Protein AF-A0A835B8D5-F1 (afdb_monomer)

Secondary structure (DSSP, 8-state):
-HHHHHHHHHHHHHHHHTT-EEEEPPPBPS---HHHHHHHHHHHH-TTEEEEEETTEEEEEEEEPP---

Organism: NCBI:txid1010633

Mean predicted aligned error: 11.35 Å

Foldseek 3Di:
DVVVVVVVVVVVVVVQVVQWDKDKDDADADDADQVVLQVCLCVVVHPQWHWDQDPRHIMIMHIDGRPPD

pLDDT: mean 76.4, std 14.07, range [43.25, 91.25]

Radius of gyration: 16.9 Å; Cα contacts (8 Å, |Δi|>4): 99; chains: 1; bounding box: 31×34×48 Å

Nearest PDB structures (foldseek):
  2cve-assembly1_A  TM=4.158E-01  e=9.271E-01  Thermus thermophilus HB8
  2plg-assembly1_B  TM=4.253E-01  e=1.791E+00  Synechococcus elongatus
  2plg-assembly1_A  TM=4.304E-01  e=2.043E+00  Synechococcus elongatus
  7lu8-assembly1_A  TM=4.144E-01  e=2.043E+00  Homo sapiens

Solvent-accessible surface area (backbone atoms only — not comparable t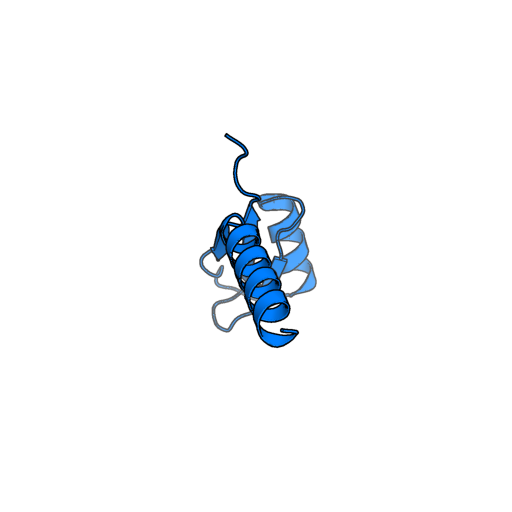o full-atom values): 3869 Å² total; per-residue (Å²): 118,71,69,60,55,52,51,52,51,52,52,50,52,52,59,63,54,71,38,50,53,66,47,74,50,80,46,46,76,59,92,58,48,52,72,60,30,22,53,48,26,26,70,74,76,30,92,72,30,42,27,44,67,51,99,54,9,33,27,34,36,34,56,45,72,51,80,86,125

Sequence (69 aa):
MRTSFTLLIVVALVVQYSGTYCRVLPPSPGACNPTSCFTNCHNSIGVGAIGECVAGGCQCTYCTPPKSK

Structure (mmCIF, N/CA/C/O backbone):
data_AF-A0A835B8D5-F1
#
_entry.id   AF-A0A835B8D5-F1
#
loop_
_atom_site.group_PDB
_atom_site.id
_atom_site.type_symbol
_atom_site.label_atom_id
_atom_site.label_alt_id
_atom_site.label_comp_id
_atom_site.label_asym_id
_atom_site.label_entity_id
_atom_site.label_seq_id
_atom_site.pdbx_PDB_ins_code
_atom_site.Cartn_x
_atom_site.Cartn_y
_atom_site.Cartn_z
_atom_site.occupancy
_atom_site.B_iso_or_equiv
_atom_site.auth_seq_id
_atom_site.auth_comp_id
_atom_site.auth_asym_id
_atom_site.auth_atom_id
_atom_site.pdbx_PDB_model_num
ATOM 1 N N . MET A 1 1 ? -12.110 -24.395 32.242 1.00 53.41 1 MET A N 1
ATOM 2 C CA . MET A 1 1 ? -12.325 -22.964 32.577 1.00 53.41 1 MET A CA 1
ATOM 3 C C . MET A 1 1 ? -11.433 -22.016 31.771 1.00 53.41 1 MET A C 1
ATOM 5 O O . MET A 1 1 ? -11.945 -21.009 31.318 1.00 53.41 1 MET A O 1
ATOM 9 N N . ARG A 1 2 ? -10.146 -22.322 31.522 1.00 57.62 2 ARG A N 1
ATOM 10 C CA . ARG A 1 2 ? -9.236 -21.450 30.741 1.00 57.62 2 ARG A CA 1
ATOM 11 C C . ARG A 1 2 ? -9.620 -21.270 29.263 1.00 57.62 2 ARG A C 1
ATOM 13 O O . ARG A 1 2 ? -9.571 -20.154 28.771 1.00 57.62 2 ARG A O 1
ATOM 20 N N . THR A 1 3 ? -10.078 -22.329 28.596 1.00 56.66 3 THR A N 1
ATOM 21 C CA . THR A 1 3 ? -10.467 -22.322 27.171 1.00 56.66 3 THR A CA 1
ATOM 22 C C . THR A 1 3 ? -11.648 -21.403 26.853 1.00 56.66 3 THR A C 1
ATOM 24 O O . THR A 1 3 ? -11.684 -20.815 25.778 1.00 56.66 3 THR A O 1
ATOM 27 N N . SER A 1 4 ? -12.580 -21.229 27.797 1.00 63.41 4 SER A N 1
ATOM 28 C CA . SER A 1 4 ? -13.742 -20.343 27.629 1.00 63.41 4 SER A CA 1
ATOM 29 C C . SER A 1 4 ? -13.329 -18.867 27.575 1.00 63.41 4 SER A C 1
ATOM 31 O O . SER A 1 4 ? -13.766 -18.125 26.702 1.00 63.41 4 SER A O 1
ATOM 33 N N . PHE A 1 5 ? -12.397 -18.452 28.440 1.00 66.88 5 PHE A N 1
ATOM 34 C CA . PHE A 1 5 ? -11.858 -17.088 28.430 1.00 66.88 5 PHE A CA 1
ATOM 35 C C . PHE A 1 5 ? -11.044 -16.793 27.168 1.00 66.88 5 PHE A C 1
ATOM 37 O O . PHE A 1 5 ? -11.156 -15.703 26.617 1.00 66.88 5 PHE A O 1
ATOM 44 N N . THR A 1 6 ? -10.262 -17.760 26.675 1.00 71.38 6 THR A N 1
ATOM 45 C CA . THR A 1 6 ? -9.501 -17.590 25.426 1.00 71.38 6 THR A CA 1
ATOM 46 C C . THR A 1 6 ? -10.432 -17.398 24.231 1.00 71.38 6 THR A C 1
ATOM 48 O O . THR A 1 6 ? -10.208 -16.501 23.426 1.00 71.38 6 THR A O 1
ATOM 51 N N . LEU A 1 7 ? -11.515 -18.179 24.150 1.00 66.44 7 LEU A N 1
ATOM 52 C CA . LEU A 1 7 ? -12.552 -18.026 23.126 1.00 66.44 7 LEU A CA 1
ATOM 53 C C . LEU A 1 7 ? -13.226 -16.650 23.187 1.00 66.44 7 LEU A C 1
ATOM 55 O O . LEU A 1 7 ? -13.376 -16.011 22.151 1.00 66.44 7 LEU A O 1
ATOM 59 N N . LEU A 1 8 ? -13.569 -16.158 24.380 1.00 71.06 8 LEU A N 1
ATOM 60 C CA . LEU A 1 8 ? -14.160 -14.825 24.549 1.00 71.06 8 LEU A CA 1
ATOM 61 C C . LEU A 1 8 ? -13.213 -13.701 24.108 1.00 71.06 8 LEU A C 1
ATOM 63 O O . LEU A 1 8 ? -13.660 -12.749 23.473 1.00 71.06 8 LEU A O 1
ATOM 67 N N . ILE A 1 9 ? -11.911 -13.822 24.385 1.00 71.56 9 ILE A N 1
ATOM 68 C CA . ILE A 1 9 ? -10.904 -12.846 23.939 1.00 71.56 9 ILE A CA 1
ATOM 69 C C . ILE A 1 9 ? -10.755 -12.878 22.415 1.00 71.56 9 ILE A C 1
ATOM 71 O O . ILE A 1 9 ? -10.717 -11.823 21.789 1.00 71.56 9 ILE A O 1
ATOM 75 N N . VAL A 1 10 ? -10.715 -14.065 21.803 1.00 70.69 10 VAL A N 1
ATOM 76 C CA . VAL A 1 10 ? -10.631 -14.203 20.339 1.00 70.69 10 VAL A CA 1
ATOM 77 C C . VAL A 1 10 ? -11.881 -13.636 19.667 1.00 70.69 10 VAL A C 1
ATOM 79 O O . VAL A 1 10 ? -11.762 -12.874 18.713 1.00 70.69 10 VAL A O 1
ATOM 82 N N . VAL A 1 11 ? -13.076 -13.927 20.187 1.00 66.38 11 VAL A N 1
ATOM 83 C CA . VAL A 1 11 ? -14.333 -13.367 19.664 1.00 66.38 11 VAL A CA 1
ATOM 84 C C . VAL A 1 11 ? -14.365 -11.846 19.827 1.00 66.38 11 VAL A C 1
ATOM 86 O O . VAL A 1 11 ? -14.725 -11.150 18.883 1.00 66.38 11 VAL A O 1
ATOM 89 N N . ALA A 1 12 ? -13.927 -11.309 20.970 1.00 61.59 12 ALA A N 1
ATOM 90 C CA . ALA A 1 12 ? -13.825 -9.867 21.176 1.00 61.59 12 ALA A CA 1
ATOM 91 C C . ALA A 1 12 ? -12.813 -9.213 20.219 1.00 61.59 12 ALA A C 1
ATOM 93 O O . ALA A 1 12 ? -13.121 -8.178 19.637 1.00 61.59 12 ALA A 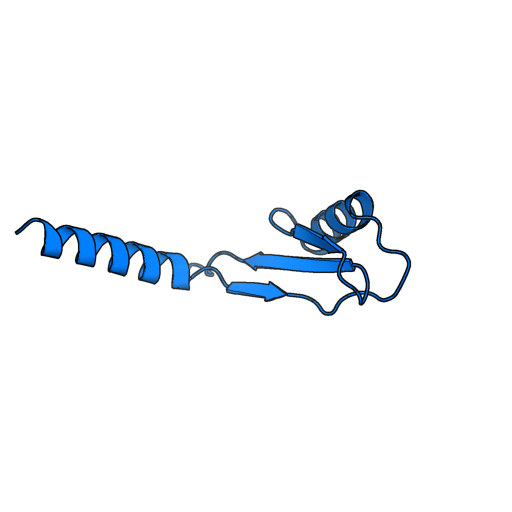O 1
ATOM 94 N N . LEU A 1 13 ? -11.647 -9.828 19.996 1.00 61.16 13 LEU A N 1
ATOM 95 C CA . LEU A 1 13 ? -10.650 -9.358 19.028 1.00 61.16 13 LEU A CA 1
ATOM 96 C C . LEU A 1 13 ? -11.210 -9.345 17.602 1.00 61.16 13 LEU A C 1
ATOM 98 O O . LEU A 1 13 ? -11.045 -8.351 16.904 1.00 61.16 13 LEU A O 1
ATOM 102 N N . VAL A 1 14 ? -11.918 -10.400 17.188 1.00 61.25 14 VAL A N 1
ATOM 103 C CA . VAL A 1 14 ? -12.545 -10.489 15.859 1.00 61.25 14 VAL A CA 1
ATOM 104 C C . VAL A 1 14 ? -13.672 -9.459 15.702 1.00 61.25 14 VAL A C 1
ATOM 106 O O . VAL A 1 14 ? -13.746 -8.787 14.674 1.00 61.25 14 VAL A O 1
ATOM 109 N N . VAL A 1 15 ? -14.5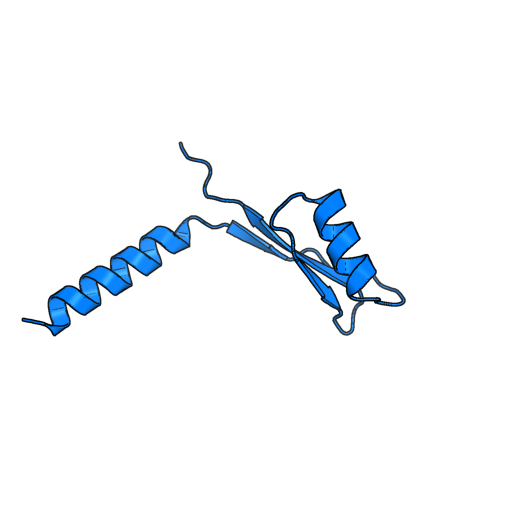10 -9.263 16.726 1.00 56.16 15 VAL A N 1
ATOM 110 C CA . VAL A 1 15 ? -15.572 -8.237 16.737 1.00 56.16 15 VAL A CA 1
ATOM 111 C C . VAL A 1 15 ? -14.993 -6.818 16.665 1.00 56.16 15 VAL A C 1
ATOM 113 O O . VAL A 1 15 ? -15.503 -5.996 15.908 1.00 56.16 15 VAL A O 1
ATOM 116 N N . GLN A 1 16 ? -13.908 -6.527 17.386 1.00 52.75 16 GLN A N 1
ATOM 117 C CA . GLN A 1 16 ? -13.230 -5.221 17.346 1.00 52.75 16 GLN A CA 1
ATOM 118 C C . GLN A 1 16 ? -12.530 -4.984 15.992 1.00 52.75 16 GLN A C 1
ATOM 120 O O . GLN A 1 16 ? -12.566 -3.873 15.466 1.00 52.75 16 GLN A O 1
ATOM 125 N N . TYR A 1 17 ? -11.962 -6.029 15.379 1.00 53.72 17 TYR A N 1
ATOM 126 C CA . TYR A 1 17 ? -11.341 -5.957 14.046 1.00 53.72 17 TYR A CA 1
ATOM 127 C C . TYR A 1 17 ? -12.343 -5.836 12.893 1.00 53.72 17 TYR A C 1
ATOM 129 O O . TYR A 1 17 ? -11.980 -5.413 11.796 1.00 53.72 17 TYR A O 1
ATOM 137 N N . SER A 1 18 ? -13.611 -6.174 13.131 1.00 52.22 18 SER A N 1
ATOM 138 C CA . SER A 1 18 ? -14.666 -6.109 12.113 1.00 52.22 18 SER A CA 1
ATOM 139 C C . SER A 1 18 ? -15.041 -4.668 11.735 1.00 52.22 18 SER A C 1
ATOM 141 O O . SER A 1 18 ? -15.763 -4.452 10.765 1.00 52.22 18 SER A O 1
ATOM 143 N N . GLY A 1 19 ? -14.554 -3.673 12.486 1.00 54.44 19 GLY A N 1
ATOM 144 C CA . GLY A 1 19 ? -14.783 -2.257 12.208 1.00 54.44 19 GLY A CA 1
ATOM 145 C C . GLY A 1 19 ? -13.807 -1.630 11.209 1.00 54.44 19 GLY A C 1
ATOM 146 O O . GLY A 1 19 ? -14.130 -0.612 10.598 1.00 54.44 19 GLY A O 1
ATOM 147 N N . THR A 1 20 ? -12.615 -2.199 11.022 1.00 61.50 20 THR A N 1
ATOM 148 C CA . THR A 1 20 ? -11.630 -1.662 10.074 1.00 61.50 20 THR A CA 1
ATOM 149 C C . THR A 1 20 ? -11.992 -2.068 8.654 1.00 61.50 20 THR A C 1
ATOM 151 O O . THR A 1 20 ? -11.767 -3.202 8.235 1.00 61.50 20 THR A O 1
ATOM 154 N N . TYR A 1 21 ? -12.551 -1.127 7.893 1.00 73.12 21 TYR A N 1
ATOM 155 C CA . TYR A 1 21 ? -12.815 -1.335 6.476 1.00 73.12 21 TYR A CA 1
ATOM 156 C C . TYR A 1 21 ? -11.529 -1.088 5.690 1.00 73.12 21 TYR A C 1
ATOM 158 O O . TYR A 1 21 ? -11.160 0.057 5.418 1.00 73.12 21 TYR A O 1
ATOM 166 N N . CYS A 1 22 ? -10.829 -2.174 5.367 1.00 80.12 22 CYS A N 1
ATOM 167 C CA . CYS A 1 22 ? -9.663 -2.144 4.498 1.00 80.12 22 CYS A CA 1
ATOM 168 C C . CYS A 1 22 ? -10.095 -2.228 3.035 1.00 80.12 22 CYS A C 1
ATOM 170 O O . CYS A 1 22 ? -10.838 -3.124 2.636 1.00 80.12 22 CYS A O 1
ATOM 172 N N . ARG A 1 23 ? -9.628 -1.277 2.231 1.00 83.50 23 ARG A N 1
ATOM 173 C CA . ARG A 1 23 ? -9.908 -1.184 0.801 1.00 83.50 23 ARG A CA 1
ATOM 174 C C . ARG A 1 23 ? -8.607 -1.258 0.032 1.00 83.50 23 ARG A C 1
ATOM 176 O O . ARG A 1 23 ? -7.653 -0.555 0.357 1.00 83.50 23 ARG A O 1
ATOM 183 N N . VAL A 1 24 ? -8.615 -2.066 -1.018 1.00 86.62 24 VAL A N 1
ATOM 184 C CA . VAL A 1 24 ? -7.519 -2.164 -1.977 1.00 86.62 24 VAL A CA 1
ATOM 185 C C . VAL A 1 24 ? -7.939 -1.419 -3.238 1.00 86.62 24 VAL A C 1
ATOM 187 O O . VAL A 1 24 ? -9.009 -1.682 -3.791 1.00 86.62 24 VAL A O 1
ATOM 190 N N . LEU A 1 25 ? -7.130 -0.455 -3.670 1.00 85.31 25 LEU A N 1
ATOM 191 C CA . LEU A 1 25 ? -7.336 0.237 -4.934 1.00 85.31 25 LEU A CA 1
ATOM 192 C C . LEU A 1 25 ? -6.803 -0.618 -6.090 1.00 85.31 25 LEU A C 1
ATOM 194 O O . LEU A 1 25 ? -5.830 -1.362 -5.918 1.00 85.31 25 LEU A O 1
ATOM 198 N N . PRO A 1 26 ? -7.411 -0.505 -7.283 1.00 86.62 26 PRO A N 1
ATOM 199 C CA . PRO A 1 26 ? -6.865 -1.124 -8.479 1.00 86.62 26 PRO A CA 1
ATOM 200 C C . PRO A 1 26 ? -5.419 -0.655 -8.703 1.00 86.62 26 PRO A C 1
ATOM 202 O O . PRO A 1 26 ? -5.113 0.519 -8.469 1.00 86.62 26 PRO A O 1
ATOM 205 N N . PRO A 1 27 ? -4.525 -1.563 -9.122 1.00 86.31 27 PRO A N 1
ATOM 206 C CA . PRO A 1 27 ? -3.128 -1.228 -9.295 1.00 86.3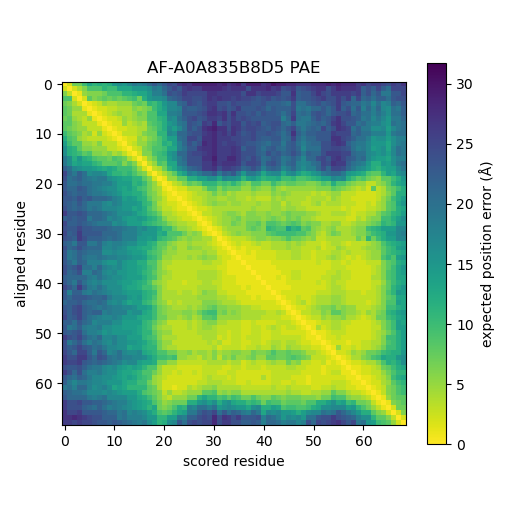1 27 PRO A CA 1
ATOM 207 C C . PRO A 1 27 ? -2.966 -0.278 -10.482 1.00 86.31 27 PRO A C 1
ATOM 209 O O . PRO A 1 27 ? -3.587 -0.466 -11.530 1.00 86.31 27 PRO A O 1
ATOM 212 N N . SER A 1 28 ? -2.139 0.751 -10.309 1.00 82.69 28 SER A N 1
ATOM 213 C CA . SER A 1 28 ? -1.832 1.689 -11.386 1.00 82.69 28 SER A CA 1
ATOM 214 C C . SER A 1 28 ? -0.766 1.089 -12.310 1.00 82.69 28 SER A C 1
ATOM 216 O O . SER A 1 28 ? 0.341 0.828 -11.825 1.00 82.69 28 SER A O 1
ATOM 218 N N . PRO A 1 29 ? -1.060 0.875 -13.608 1.00 81.69 29 PRO A N 1
ATOM 219 C CA . PRO A 1 29 ? -0.122 0.271 -14.546 1.00 81.69 29 PRO A CA 1
ATOM 220 C C . PRO A 1 29 ? 1.084 1.184 -14.790 1.00 81.69 29 PRO A C 1
ATOM 222 O O . PRO A 1 29 ? 0.939 2.376 -15.053 1.00 81.69 29 PRO A O 1
ATOM 225 N N . GLY A 1 30 ? 2.290 0.616 -14.730 1.00 80.81 30 GLY A N 1
ATOM 226 C CA . GLY A 1 30 ? 3.536 1.340 -14.982 1.00 80.81 30 GLY A CA 1
ATOM 227 C C . GLY A 1 30 ? 4.722 0.790 -14.194 1.00 80.81 30 GLY A C 1
ATOM 228 O O . GLY A 1 30 ? 4.605 -0.202 -1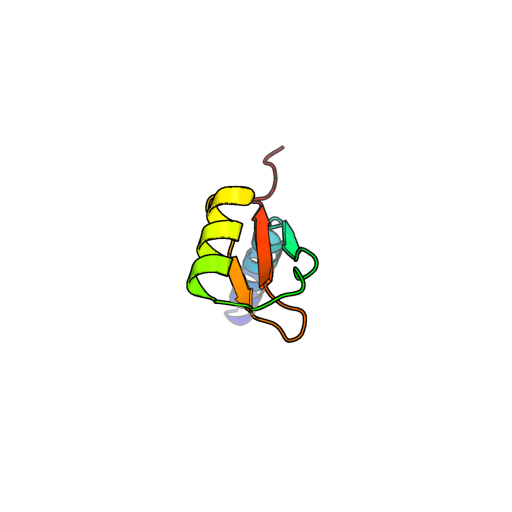3.474 1.00 80.81 30 GLY A O 1
ATOM 229 N N . ALA A 1 31 ? 5.876 1.450 -14.331 1.00 79.81 31 ALA A N 1
ATOM 230 C CA . ALA A 1 31 ? 7.065 1.132 -13.547 1.00 79.81 31 ALA A CA 1
ATOM 231 C C . ALA A 1 31 ? 6.758 1.324 -12.055 1.00 79.81 31 ALA A C 1
ATOM 233 O O . ALA A 1 31 ? 6.540 2.445 -11.594 1.00 79.81 31 ALA A O 1
ATOM 234 N N . CYS A 1 32 ? 6.716 0.223 -11.304 1.00 84.81 32 CYS A N 1
ATOM 235 C CA . CYS A 1 32 ? 6.433 0.289 -9.881 1.00 84.81 32 CYS A CA 1
ATOM 236 C C . CYS A 1 32 ? 7.721 0.471 -9.091 1.00 84.81 32 CYS A C 1
ATOM 238 O O . CYS A 1 32 ? 8.618 -0.368 -9.141 1.00 84.81 32 CYS A O 1
ATOM 240 N N . ASN A 1 33 ? 7.787 1.560 -8.332 1.00 90.56 33 ASN A N 1
ATOM 241 C CA . ASN A 1 33 ? 8.827 1.768 -7.342 1.00 90.56 33 ASN A CA 1
ATOM 242 C C . ASN A 1 33 ? 8.168 1.829 -5.950 1.00 90.56 33 ASN A C 1
ATOM 244 O O . ASN A 1 33 ? 7.310 2.693 -5.731 1.00 90.56 33 ASN A O 1
ATOM 248 N N . PRO A 1 34 ? 8.529 0.919 -5.023 1.00 85.12 34 PRO A N 1
ATOM 249 C CA . PRO A 1 34 ? 7.843 0.753 -3.741 1.00 85.12 34 PRO A CA 1
ATOM 250 C C . PRO A 1 34 ? 7.883 2.023 -2.887 1.00 85.12 34 PRO A C 1
ATOM 252 O O . PRO A 1 34 ? 6.869 2.398 -2.302 1.00 85.12 34 PRO A O 1
ATOM 255 N N . THR A 1 35 ? 9.002 2.752 -2.888 1.00 89.88 35 THR A N 1
ATOM 256 C CA . THR A 1 35 ? 9.155 3.988 -2.104 1.00 89.88 35 THR A CA 1
ATOM 257 C C . THR A 1 35 ? 8.216 5.086 -2.597 1.00 89.88 35 THR A C 1
ATOM 259 O O . THR A 1 35 ? 7.514 5.725 -1.808 1.00 89.88 35 THR A O 1
ATOM 262 N N . SER A 1 36 ? 8.161 5.295 -3.915 1.00 89.94 36 SER A N 1
ATOM 263 C CA . SER A 1 36 ? 7.242 6.268 -4.513 1.00 89.94 36 SER A CA 1
ATOM 264 C C . SER A 1 36 ? 5.790 5.818 -4.407 1.00 89.94 36 SER A C 1
ATOM 266 O O . SER A 1 36 ? 4.925 6.654 -4.175 1.00 89.94 36 SER A O 1
ATOM 268 N N . CYS A 1 37 ? 5.523 4.516 -4.538 1.00 89.25 37 CYS A N 1
ATOM 269 C CA . CYS A 1 37 ? 4.186 3.943 -4.436 1.00 89.25 37 CYS A CA 1
ATOM 270 C C . CYS A 1 37 ? 3.608 4.200 -3.044 1.00 89.25 37 CYS A C 1
ATOM 272 O O . CYS A 1 37 ? 2.573 4.851 -2.925 1.00 89.25 37 CYS A O 1
ATOM 274 N N . PHE A 1 38 ? 4.334 3.814 -1.992 1.00 88.94 38 PHE A N 1
ATOM 275 C CA . PHE A 1 38 ? 3.949 4.083 -0.610 1.00 88.94 38 PHE A CA 1
ATOM 276 C C . PHE A 1 38 ? 3.728 5.577 -0.353 1.00 88.94 38 PHE A C 1
ATOM 278 O O . PHE A 1 38 ? 2.668 5.962 0.133 1.00 88.94 38 PHE A O 1
ATOM 285 N N . THR A 1 39 ? 4.684 6.428 -0.742 1.00 90.94 39 THR A N 1
ATOM 286 C CA . THR A 1 39 ? 4.585 7.884 -0.536 1.00 90.94 39 THR A CA 1
ATOM 287 C C . THR A 1 39 ? 3.365 8.475 -1.244 1.00 90.94 39 THR A C 1
ATOM 289 O O . THR A 1 39 ? 2.663 9.313 -0.684 1.00 90.94 39 THR A O 1
ATOM 292 N N . ASN A 1 40 ? 3.075 8.021 -2.463 1.00 89.31 40 ASN A N 1
ATOM 293 C CA . ASN A 1 40 ? 1.947 8.513 -3.241 1.00 89.31 40 ASN A CA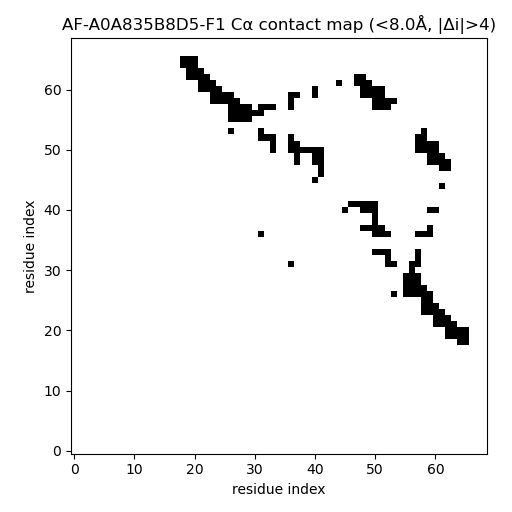 1
ATOM 294 C C . ASN A 1 40 ? 0.607 8.026 -2.671 1.00 89.31 40 ASN A C 1
ATOM 296 O O . ASN A 1 40 ? -0.318 8.823 -2.539 1.00 89.31 40 ASN A O 1
ATOM 300 N N . CYS A 1 41 ? 0.516 6.759 -2.249 1.00 89.12 41 CYS A N 1
ATOM 301 C CA . CYS A 1 41 ? -0.657 6.238 -1.544 1.00 89.12 41 CYS A CA 1
ATOM 302 C C . CYS A 1 41 ? -0.895 7.006 -0.236 1.00 89.12 41 CYS A C 1
ATOM 304 O O . CYS A 1 41 ? -2.014 7.436 0.035 1.00 89.12 41 CYS A O 1
ATOM 306 N N . HIS A 1 42 ? 0.164 7.236 0.539 1.00 89.38 42 HIS A N 1
ATOM 307 C CA . HIS A 1 42 ? 0.108 7.967 1.799 1.00 89.38 42 HIS A CA 1
ATOM 308 C C . HIS A 1 42 ? -0.307 9.435 1.606 1.00 89.38 42 HIS A C 1
ATOM 310 O O . HIS A 1 42 ? -1.104 9.952 2.383 1.00 89.38 42 HIS A O 1
ATOM 316 N N . ASN A 1 43 ? 0.172 10.098 0.548 1.00 90.25 43 ASN A N 1
ATOM 317 C CA . ASN A 1 43 ? -0.205 11.479 0.227 1.00 90.25 43 ASN A CA 1
ATOM 318 C C . ASN A 1 43 ? -1.607 11.599 -0.392 1.00 90.25 43 ASN A C 1
ATOM 320 O O . ASN A 1 43 ? -2.308 12.567 -0.117 1.00 90.25 43 ASN A O 1
ATOM 324 N N . SER A 1 44 ? -2.019 10.639 -1.226 1.00 86.75 44 SER A N 1
ATOM 325 C CA . SER A 1 44 ? -3.303 10.684 -1.943 1.00 86.75 44 SER A CA 1
ATOM 326 C C . SER A 1 44 ? -4.484 10.252 -1.077 1.00 86.75 44 SER A C 1
ATOM 328 O O . SER A 1 44 ? -5.580 10.789 -1.211 1.00 86.75 44 SER A O 1
ATOM 330 N N . ILE A 1 45 ? -4.278 9.254 -0.217 1.00 87.00 45 ILE A N 1
ATOM 331 C CA . ILE A 1 45 ? -5.334 8.664 0.614 1.00 87.00 45 ILE A CA 1
ATOM 332 C C . ILE A 1 45 ? -5.265 9.213 2.041 1.00 87.00 45 ILE A C 1
ATOM 334 O O . ILE A 1 45 ? -6.299 9.508 2.639 1.00 87.00 45 ILE A O 1
ATOM 338 N N . GLY A 1 46 ? -4.054 9.353 2.581 1.00 84.06 46 GLY A N 1
ATOM 339 C CA . GLY A 1 46 ? -3.799 9.831 3.933 1.00 84.06 46 GLY A CA 1
ATOM 340 C C . GLY A 1 46 ? -2.999 8.849 4.789 1.00 84.06 46 GLY A C 1
ATOM 341 O O . GLY A 1 46 ? -2.617 7.753 4.369 1.00 84.06 46 GLY A O 1
ATOM 342 N N . VAL A 1 47 ? -2.765 9.267 6.033 1.00 80.19 47 VAL A N 1
ATOM 343 C CA . VAL A 1 47 ? -2.067 8.483 7.059 1.00 80.19 47 VAL A CA 1
ATOM 344 C C . VAL A 1 47 ? -2.742 7.127 7.276 1.00 80.19 47 VAL A C 1
ATOM 346 O O . VAL A 1 47 ? -3.944 7.056 7.523 1.00 80.19 47 VAL A O 1
ATOM 349 N N . GLY A 1 48 ? -1.953 6.052 7.186 1.00 80.69 48 GLY A N 1
ATOM 350 C CA . GLY A 1 48 ? -2.426 4.664 7.291 1.00 80.69 48 GLY A CA 1
ATOM 351 C C . GLY A 1 48 ? -2.655 3.954 5.951 1.00 80.69 48 GLY A C 1
ATOM 352 O O . GLY A 1 48 ? -2.999 2.772 5.944 1.00 80.69 48 GLY A O 1
ATOM 353 N N . ALA A 1 49 ? -2.444 4.635 4.821 1.00 87.44 49 ALA A N 1
ATOM 354 C CA . ALA A 1 49 ? -2.367 3.986 3.519 1.00 87.44 49 ALA A CA 1
ATOM 355 C C . ALA A 1 49 ? -0.979 3.375 3.277 1.00 87.44 49 ALA A C 1
ATOM 357 O O . ALA A 1 49 ? 0.051 3.982 3.572 1.00 87.44 49 ALA A O 1
ATOM 358 N N . ILE A 1 50 ? -0.970 2.177 2.706 1.00 89.19 50 ILE A N 1
ATOM 359 C CA . ILE A 1 50 ? 0.209 1.379 2.368 1.00 89.19 50 ILE A CA 1
ATOM 360 C C . ILE A 1 50 ? 0.206 1.151 0.858 1.00 89.19 50 ILE A C 1
ATOM 362 O O . ILE A 1 50 ? -0.832 0.837 0.285 1.00 89.19 50 ILE A O 1
ATOM 366 N N . GLY A 1 51 ? 1.350 1.332 0.204 1.00 89.44 51 GLY A N 1
ATOM 367 C CA . GLY A 1 51 ? 1.517 1.061 -1.223 1.00 89.44 51 GLY A CA 1
ATOM 368 C C . GLY A 1 51 ? 2.440 -0.126 -1.441 1.00 89.44 51 GLY A C 1
ATOM 369 O O . GLY A 1 51 ? 3.572 -0.104 -0.962 1.00 89.44 51 GLY A O 1
ATOM 370 N N . GLU A 1 52 ? 1.976 -1.129 -2.178 1.00 90.69 52 GLU A N 1
ATOM 371 C CA . GLU A 1 52 ? 2.744 -2.323 -2.531 1.00 90.69 52 GLU A CA 1
ATOM 372 C C . GLU A 1 52 ? 2.880 -2.459 -4.049 1.00 90.69 52 GLU A C 1
ATOM 374 O O . GLU A 1 52 ? 1.973 -2.123 -4.811 1.00 90.69 52 GLU A O 1
ATOM 379 N N . CYS A 1 53 ? 4.027 -2.958 -4.507 1.00 89.38 53 CYS A N 1
ATOM 380 C CA . CYS A 1 53 ? 4.248 -3.233 -5.922 1.00 89.38 53 CYS A CA 1
ATOM 381 C C . CYS A 1 53 ? 3.802 -4.650 -6.272 1.00 89.38 53 CYS A C 1
ATOM 383 O O . CYS A 1 53 ? 4.380 -5.622 -5.792 1.00 89.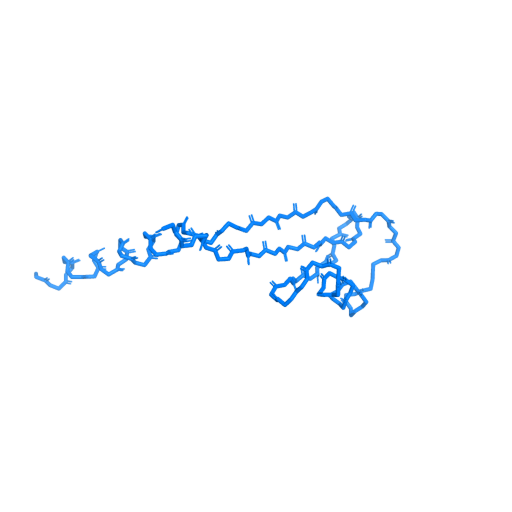38 53 CYS A O 1
ATOM 385 N N . VAL A 1 54 ? 2.810 -4.759 -7.153 1.00 88.81 54 VAL A N 1
ATOM 386 C CA . VAL A 1 54 ? 2.293 -6.025 -7.688 1.00 88.81 54 VAL A CA 1
ATOM 387 C C . VAL A 1 54 ? 2.570 -6.118 -9.191 1.00 88.81 54 VAL A C 1
ATOM 389 O O . VAL A 1 54 ? 2.987 -5.147 -9.819 1.00 88.81 54 VAL A O 1
ATOM 392 N N . ALA A 1 55 ? 2.309 -7.276 -9.805 1.00 84.56 55 ALA A N 1
ATOM 393 C CA . ALA A 1 55 ? 2.536 -7.490 -11.241 1.00 84.56 55 ALA A CA 1
ATOM 394 C C . ALA A 1 55 ? 1.787 -6.486 -12.152 1.00 84.56 55 ALA A C 1
ATOM 396 O O . ALA A 1 55 ? 2.203 -6.257 -13.283 1.00 84.56 55 ALA A O 1
ATOM 397 N N . GLY A 1 56 ? 0.707 -5.869 -11.656 1.00 82.00 56 GLY A N 1
ATOM 398 C CA . GLY A 1 56 ? -0.059 -4.819 -12.340 1.00 82.00 56 GLY A CA 1
ATOM 399 C C . GLY A 1 56 ? 0.384 -3.381 -12.042 1.00 82.00 56 GLY A C 1
ATOM 400 O O . GLY A 1 56 ? -0.267 -2.456 -12.516 1.00 82.00 56 GLY A O 1
ATOM 401 N N . GLY A 1 57 ? 1.447 -3.182 -11.256 1.00 88.56 57 GLY A N 1
ATOM 402 C CA . GLY A 1 57 ? 1.970 -1.872 -10.865 1.00 88.56 57 GLY A CA 1
ATOM 403 C C . GLY A 1 57 ? 1.750 -1.534 -9.384 1.00 88.56 57 GLY A C 1
ATOM 404 O O . GLY A 1 57 ? 1.789 -2.416 -8.530 1.00 88.56 57 GLY A O 1
ATOM 405 N N . CYS A 1 58 ? 1.576 -0.253 -9.057 1.00 90.06 58 CYS A N 1
ATOM 406 C CA . CYS A 1 58 ? 1.444 0.207 -7.666 1.00 90.06 58 CYS A CA 1
ATOM 407 C C . CYS A 1 58 ? 0.020 -0.017 -7.139 1.00 90.06 58 CYS A C 1
ATOM 409 O O . CYS A 1 58 ? -0.924 0.574 -7.665 1.00 90.06 58 CYS A O 1
ATOM 411 N N . GLN A 1 59 ? -0.131 -0.839 -6.101 1.00 91.25 59 GLN A N 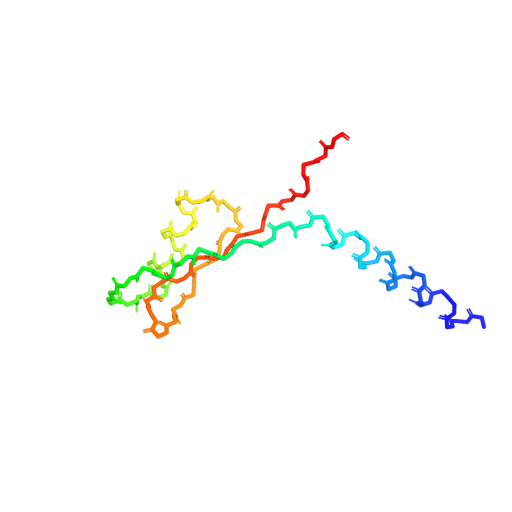1
ATOM 412 C CA . GLN A 1 59 ? -1.392 -1.156 -5.436 1.00 91.25 59 GLN A CA 1
ATOM 413 C C . GLN A 1 59 ? -1.447 -0.492 -4.059 1.00 91.25 59 GLN A C 1
ATOM 415 O O . GLN A 1 59 ? -0.679 -0.827 -3.162 1.00 91.25 59 GLN A O 1
ATOM 420 N N . CYS A 1 60 ? -2.375 0.447 -3.883 1.00 90.06 60 CYS A N 1
ATOM 421 C CA . CYS A 1 60 ? -2.604 1.084 -2.592 1.00 90.06 60 CYS A CA 1
ATOM 422 C C . CYS A 1 60 ? -3.652 0.312 -1.786 1.00 90.06 60 CYS A C 1
ATOM 424 O O . CYS A 1 60 ? -4.759 0.077 -2.271 1.00 90.06 60 CYS A O 1
ATOM 426 N N . THR A 1 61 ? -3.349 0.020 -0.531 1.00 88.62 61 THR A N 1
ATOM 427 C CA . THR A 1 61 ? -4.280 -0.525 0.455 1.00 88.62 61 THR A CA 1
ATOM 428 C C . THR A 1 61 ? -4.430 0.480 1.585 1.00 88.62 61 THR A C 1
ATOM 430 O O . THR A 1 61 ? -3.448 1.050 2.048 1.00 88.62 61 THR A O 1
ATOM 433 N N . TYR A 1 62 ? -5.649 0.726 2.049 1.00 86.38 62 TYR A N 1
ATOM 434 C CA . TYR A 1 62 ? -5.874 1.600 3.196 1.00 86.38 62 TYR A CA 1
ATOM 435 C C . TYR A 1 62 ? -7.016 1.088 4.051 1.00 86.38 62 TYR A C 1
ATOM 437 O O . TYR A 1 62 ? -8.033 0.624 3.535 1.00 86.38 62 TYR A O 1
ATOM 445 N N . CYS A 1 63 ? -6.849 1.185 5.364 1.00 83.00 63 CYS A N 1
ATOM 446 C CA . CYS A 1 63 ? -7.869 0.800 6.323 1.00 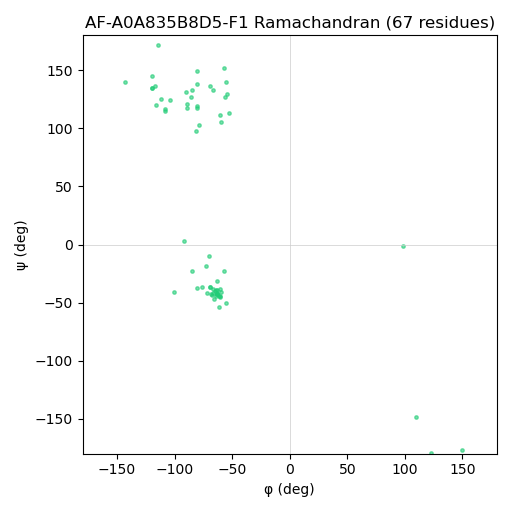83.00 63 CYS A CA 1
ATOM 447 C C . CYS A 1 63 ? -8.443 2.055 6.961 1.00 83.00 63 CYS A C 1
ATOM 449 O O . CYS A 1 63 ? -7.736 2.798 7.638 1.00 83.00 63 CYS A O 1
ATOM 451 N N . THR A 1 64 ? -9.731 2.301 6.741 1.00 73.00 64 THR A N 1
ATOM 452 C CA . THR A 1 64 ? -10.432 3.344 7.489 1.00 73.00 64 THR A CA 1
ATOM 453 C C . THR A 1 64 ? -10.923 2.759 8.806 1.00 73.00 64 THR A C 1
ATOM 455 O O . THR A 1 64 ? -11.531 1.680 8.779 1.00 73.00 64 THR A O 1
ATOM 458 N N . PRO A 1 65 ? -10.703 3.444 9.944 1.00 62.66 65 PRO A N 1
ATOM 459 C CA . PRO A 1 65 ? -11.338 3.048 11.190 1.00 62.66 65 PRO A CA 1
ATOM 460 C C . PRO A 1 65 ? -12.863 3.044 11.004 1.00 62.66 65 PRO A C 1
ATOM 462 O O . PRO A 1 65 ? -13.380 3.800 10.167 1.00 62.66 65 PRO A O 1
ATOM 465 N N . PRO A 1 66 ? -13.593 2.208 11.761 1.00 55.34 66 PRO A N 1
ATOM 466 C CA . PRO A 1 66 ? -15.047 2.249 11.734 1.00 55.34 66 PRO A CA 1
ATOM 467 C C . PRO A 1 66 ? -15.473 3.679 12.046 1.00 55.34 66 PRO A C 1
ATOM 469 O O . PRO A 1 66 ? -14.988 4.275 13.009 1.00 55.34 66 PRO A O 1
ATOM 472 N N . LYS A 1 67 ? -16.354 4.258 11.222 1.00 51.31 67 LYS A N 1
ATOM 473 C CA . LYS A 1 67 ? -16.999 5.520 11.589 1.00 51.31 67 LYS A CA 1
ATOM 474 C C . LYS A 1 67 ? -17.747 5.253 12.892 1.00 51.31 67 LYS A C 1
ATOM 476 O O . LYS A 1 67 ? -18.769 4.572 12.858 1.00 51.31 67 LYS A O 1
ATOM 481 N N . SER A 1 68 ? -17.220 5.740 14.015 1.00 43.75 68 SER A N 1
ATOM 482 C CA . SER A 1 68 ? -17.959 5.785 15.274 1.00 43.75 68 SER A CA 1
ATOM 483 C C . SER A 1 68 ? -19.281 6.491 14.988 1.00 43.75 68 SER A C 1
ATOM 485 O O . SER A 1 68 ? -19.277 7.651 14.571 1.00 43.75 68 SER A O 1
ATOM 487 N N . LYS A 1 69 ? -20.382 5.750 15.098 1.00 43.25 69 LYS A N 1
ATOM 488 C CA . LYS A 1 69 ? -21.739 6.280 15.005 1.00 43.25 69 LYS A CA 1
ATOM 489 C C . LYS A 1 69 ? -22.235 6.604 16.402 1.00 43.25 69 LYS A C 1
ATOM 491 O O . LYS A 1 69 ? -21.937 5.795 17.307 1.00 43.25 69 LYS A O 1
#